Protein AF-G2GA40-F1 (afdb_monomer_lite)

Sequence (53 aa):
MESSLQSTRGGSDIRDWIAHWNEDPKPFTWTKSADEIFERLAGYLNRLPNPKP

Foldseek 3Di:
DDDPPDPPPDDVVVVVVVVVCVVPPDDDDDPDDPVRVVVVVVVVVVPPPDPDD
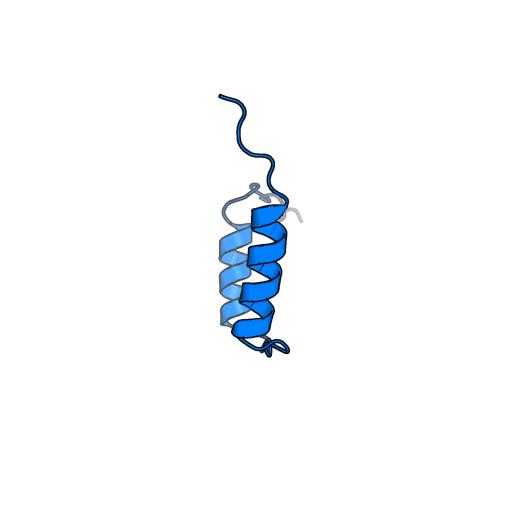
Organism: NCBI:txid700597

Structure (mmCIF, N/CA/C/O backbone):
data_AF-G2GA40-F1
#
_entry.id   AF-G2GA40-F1
#
loop_
_atom_site.group_PDB
_atom_site.id
_atom_site.type_symbol
_a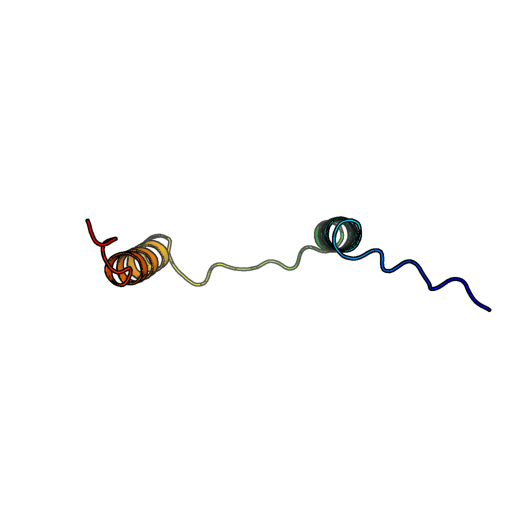tom_site.label_atom_id
_atom_site.label_alt_id
_atom_site.label_comp_id
_atom_site.label_asym_id
_atom_site.label_entity_id
_atom_site.label_seq_id
_atom_site.pdbx_PDB_ins_code
_atom_site.Cartn_x
_atom_site.Cartn_y
_atom_site.Cartn_z
_atom_site.occupancy
_atom_site.B_iso_or_equiv
_atom_site.auth_seq_id
_atom_site.auth_comp_id
_atom_site.auth_asym_id
_atom_site.auth_atom_id
_atom_site.pdbx_PDB_model_num
ATOM 1 N N . MET A 1 1 ? 35.042 -1.293 -23.145 1.00 47.66 1 MET A N 1
ATOM 2 C CA . MET A 1 1 ? 34.636 -0.286 -22.142 1.00 47.66 1 MET A CA 1
ATOM 3 C C . MET A 1 1 ? 33.667 0.646 -22.830 1.00 47.66 1 MET A C 1
ATOM 5 O O . MET A 1 1 ? 33.885 0.890 -24.005 1.00 47.66 1 MET A O 1
ATOM 9 N N . GLU A 1 2 ? 32.641 1.110 -22.119 1.00 42.28 2 GLU A N 1
ATOM 10 C CA . GLU A 1 2 ? 31.558 1.981 -22.614 1.00 42.28 2 GLU A CA 1
ATOM 11 C C . GLU A 1 2 ? 30.390 1.228 -23.278 1.00 42.28 2 GLU A C 1
ATOM 13 O O . GLU A 1 2 ? 30.136 1.320 -24.473 1.00 42.28 2 GLU A O 1
ATOM 18 N N . SER A 1 3 ? 29.623 0.491 -22.475 1.00 40.72 3 SER A N 1
ATOM 19 C CA . SER A 1 3 ? 28.199 0.311 -22.778 1.00 40.72 3 SER A CA 1
ATOM 20 C C . SER A 1 3 ? 27.408 0.442 -21.482 1.00 40.72 3 SER A C 1
ATOM 22 O O . SER A 1 3 ? 26.978 -0.528 -20.874 1.00 40.72 3 SER A O 1
ATOM 24 N N . SER A 1 4 ? 27.348 1.676 -20.984 1.00 48.00 4 SER A N 1
ATOM 25 C CA . SER A 1 4 ? 26.484 2.060 -19.868 1.00 48.00 4 SER A CA 1
ATOM 26 C C . SER A 1 4 ? 26.130 3.536 -20.001 1.00 48.00 4 SER A C 1
ATOM 28 O O . SER A 1 4 ? 26.560 4.368 -19.215 1.00 48.00 4 SER A O 1
ATOM 30 N N . LEU A 1 5 ? 25.399 3.885 -21.060 1.00 55.25 5 LEU A N 1
ATOM 31 C CA . LEU A 1 5 ? 24.773 5.200 -21.195 1.00 55.25 5 LEU A CA 1
ATOM 32 C C . LEU A 1 5 ? 23.459 5.074 -21.968 1.00 55.25 5 LEU A C 1
ATOM 34 O O . LEU A 1 5 ? 23.350 5.494 -23.113 1.00 55.25 5 LEU A O 1
ATOM 38 N N . GLN A 1 6 ? 22.436 4.526 -21.315 1.00 47.22 6 GLN A N 1
ATOM 39 C CA . GLN A 1 6 ? 21.053 4.904 -21.612 1.00 47.22 6 GLN A CA 1
ATOM 40 C C . GLN A 1 6 ? 20.170 4.725 -20.372 1.00 47.22 6 GLN A C 1
ATOM 42 O O . GLN A 1 6 ? 19.251 3.918 -20.326 1.00 47.22 6 GLN A O 1
ATOM 47 N N . SER A 1 7 ? 20.437 5.546 -19.352 1.00 47.41 7 SER A N 1
ATOM 48 C CA . SER A 1 7 ? 19.395 5.945 -18.401 1.00 47.41 7 SER A CA 1
ATOM 49 C C . SER A 1 7 ? 18.526 7.004 -19.088 1.00 47.41 7 SER A C 1
ATOM 51 O O . SER A 1 7 ? 18.715 8.215 -18.939 1.00 47.41 7 SER A O 1
ATOM 53 N N . THR A 1 8 ? 17.609 6.538 -19.936 1.00 48.94 8 THR A N 1
ATOM 54 C CA . THR A 1 8 ? 16.563 7.372 -20.533 1.00 48.94 8 THR A CA 1
ATOM 55 C C . THR A 1 8 ? 15.427 7.450 -19.521 1.00 48.94 8 THR A C 1
ATOM 57 O O . THR A 1 8 ? 14.539 6.602 -19.473 1.00 48.94 8 THR A O 1
ATOM 60 N N . ARG A 1 9 ? 15.542 8.465 -18.663 1.00 54.44 9 ARG A N 1
ATOM 61 C CA . ARG A 1 9 ? 14.633 8.849 -17.578 1.00 54.44 9 ARG A CA 1
ATOM 62 C C . ARG A 1 9 ? 13.159 8.515 -17.872 1.00 54.44 9 ARG A C 1
ATOM 64 O O . ARG A 1 9 ? 12.530 9.166 -18.703 1.00 54.44 9 ARG A O 1
ATOM 71 N N . GLY A 1 10 ? 12.609 7.550 -17.128 1.00 53.38 10 GLY A N 1
ATOM 72 C CA . GLY A 1 10 ? 11.186 7.499 -16.763 1.00 53.38 10 GLY A CA 1
ATOM 73 C C . GLY A 1 10 ? 10.332 6.355 -17.326 1.00 53.38 10 GLY A C 1
ATOM 74 O O . GLY A 1 10 ? 9.300 6.054 -16.735 1.00 53.38 10 GLY A O 1
ATOM 75 N N . GLY A 1 11 ? 10.724 5.705 -18.429 1.00 54.03 11 GLY A N 1
ATOM 76 C CA . GLY A 1 11 ? 9.888 4.683 -19.093 1.00 54.03 11 GLY A CA 1
ATOM 77 C C . GLY A 1 11 ? 10.422 3.247 -19.038 1.00 54.03 11 GLY A C 1
ATOM 78 O O . GLY A 1 11 ? 9.628 2.310 -18.941 1.00 54.03 11 GLY A O 1
ATOM 79 N N . SER A 1 12 ? 11.747 3.074 -19.097 1.00 61.28 12 SER A N 1
ATOM 80 C CA . SER A 1 12 ? 12.386 1.753 -18.966 1.00 61.28 12 SER A CA 1
ATOM 81 C C . SER A 1 12 ? 12.455 1.337 -17.502 1.00 61.28 12 SER A C 1
ATOM 83 O O . SER A 1 12 ? 12.019 0.244 -17.165 1.00 61.28 12 SER A O 1
ATOM 85 N N . ASP A 1 13 ? 12.831 2.271 -16.620 1.00 75.12 13 ASP A N 1
ATOM 86 C CA . ASP A 1 13 ? 13.030 2.011 -15.189 1.00 75.12 13 ASP A CA 1
ATOM 87 C C . ASP A 1 13 ? 11.808 1.355 -14.522 1.00 75.12 13 ASP A C 1
ATOM 89 O O . ASP A 1 13 ? 11.956 0.449 -13.708 1.00 75.12 13 ASP A O 1
ATOM 93 N N . ILE A 1 14 ? 10.584 1.766 -14.889 1.00 81.69 14 ILE A N 1
ATOM 94 C CA . ILE A 1 14 ? 9.358 1.176 -14.331 1.00 81.69 14 ILE A CA 1
ATOM 95 C C . ILE A 1 14 ? 9.077 -0.224 -14.882 1.00 81.69 14 ILE A C 1
ATOM 97 O O . ILE A 1 14 ? 8.598 -1.080 -14.145 1.00 81.69 14 ILE A O 1
ATOM 101 N N . ARG A 1 15 ? 9.362 -0.483 -16.164 1.00 87.06 15 ARG A N 1
ATOM 102 C CA . ARG A 1 15 ? 9.154 -1.806 -16.774 1.00 87.06 15 ARG A CA 1
ATOM 103 C C . ARG A 1 15 ? 10.179 -2.803 -16.256 1.00 87.06 15 ARG A C 1
ATOM 105 O O . ARG A 1 15 ? 9.803 -3.926 -15.938 1.00 87.06 15 ARG A O 1
ATOM 112 N N . ASP A 1 16 ? 11.420 -2.358 -16.108 1.00 86.56 16 ASP A N 1
ATOM 113 C CA . ASP A 1 16 ? 12.513 -3.131 -15.525 1.00 86.56 16 ASP A CA 1
ATOM 114 C C . ASP A 1 16 ? 12.222 -3.432 -14.046 1.00 86.56 16 ASP A C 1
ATOM 116 O O . ASP A 1 16 ? 12.368 -4.569 -13.598 1.00 86.56 16 ASP A O 1
ATOM 120 N N . TRP A 1 17 ? 11.687 -2.454 -13.306 1.00 86.69 17 TRP A N 1
ATOM 121 C CA . TRP A 1 17 ? 11.214 -2.657 -11.935 1.00 86.69 17 TRP A CA 1
ATOM 122 C C . TRP A 1 17 ? 10.046 -3.652 -11.850 1.00 86.69 17 TRP A C 1
ATOM 124 O O . TRP A 1 17 ? 10.064 -4.532 -10.992 1.00 86.69 17 TRP A O 1
ATOM 134 N N . ILE A 1 18 ? 9.056 -3.565 -12.750 1.00 88.00 18 ILE A N 1
ATOM 135 C CA . ILE A 1 18 ? 7.934 -4.520 -12.811 1.00 88.00 18 ILE A CA 1
ATOM 136 C C . ILE A 1 18 ? 8.437 -5.936 -13.111 1.00 88.00 18 ILE A C 1
ATOM 138 O O . ILE A 1 18 ? 8.000 -6.879 -12.457 1.00 88.00 18 ILE A O 1
ATOM 142 N N . ALA A 1 19 ? 9.332 -6.099 -14.089 1.00 90.88 19 ALA A N 1
ATOM 143 C CA . ALA A 1 19 ? 9.877 -7.403 -14.458 1.00 90.88 19 ALA A CA 1
ATOM 144 C C . ALA A 1 19 ? 10.616 -8.046 -13.277 1.00 90.88 19 ALA A C 1
ATOM 146 O O . ALA A 1 19 ? 10.284 -9.163 -12.887 1.00 90.88 19 ALA A O 1
ATOM 147 N N . HIS A 1 20 ? 11.513 -7.292 -12.637 1.00 88.56 20 HIS A N 1
ATOM 148 C CA . HIS A 1 20 ? 12.236 -7.738 -11.447 1.00 88.56 20 HIS A CA 1
ATOM 149 C C . HIS A 1 20 ? 11.294 -8.121 -10.296 1.00 88.56 20 HIS A C 1
ATOM 151 O O . HIS A 1 20 ? 11.505 -9.120 -9.614 1.00 88.56 20 HIS A O 1
ATOM 157 N N . TRP A 1 21 ? 10.227 -7.345 -10.088 1.00 88.00 21 TRP A N 1
ATOM 158 C CA . TRP A 1 21 ? 9.267 -7.609 -9.021 1.00 88.00 21 TRP A CA 1
ATOM 159 C C . TRP A 1 21 ? 8.360 -8.815 -9.283 1.00 88.00 21 TRP A C 1
ATOM 161 O O . TRP A 1 21 ? 7.965 -9.502 -8.345 1.00 88.00 21 TRP A O 1
ATOM 171 N N . ASN A 1 22 ? 8.043 -9.091 -10.547 1.00 90.88 22 ASN A N 1
ATOM 172 C CA . ASN A 1 22 ? 7.277 -10.275 -10.931 1.00 90.88 22 ASN A CA 1
ATOM 173 C C . ASN A 1 22 ? 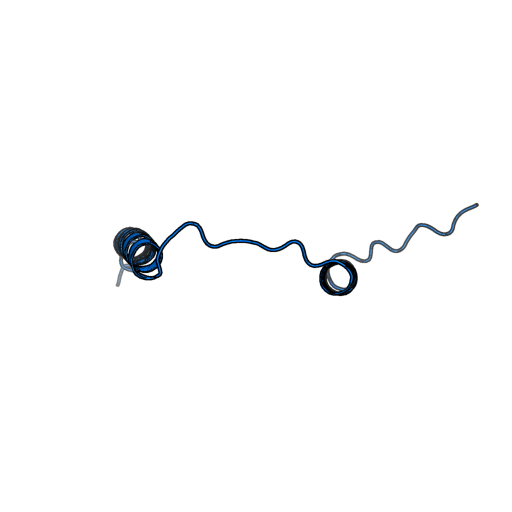8.098 -11.570 -10.819 1.00 90.88 22 ASN A C 1
ATOM 175 O O . ASN A 1 22 ? 7.513 -12.628 -10.598 1.00 90.88 22 ASN A O 1
ATOM 179 N N . GLU A 1 23 ? 9.422 -11.499 -10.989 1.00 93.81 23 GLU A N 1
ATOM 180 C CA . GLU A 1 23 ? 10.325 -12.650 -10.842 1.00 93.81 23 GLU A CA 1
ATOM 181 C C . GLU A 1 23 ? 10.472 -13.096 -9.379 1.00 93.81 23 GLU A C 1
ATOM 183 O O . GLU A 1 23 ? 10.455 -14.296 -9.108 1.00 93.81 23 GLU A O 1
ATOM 188 N N . ASP A 1 24 ? 10.577 -12.149 -8.441 1.00 87.81 24 ASP A N 1
ATOM 189 C CA . ASP A 1 24 ? 10.678 -12.421 -7.000 1.00 87.81 24 ASP A CA 1
ATOM 190 C C . ASP A 1 24 ? 9.798 -11.447 -6.193 1.00 87.81 24 ASP A C 1
ATOM 192 O O . ASP A 1 24 ? 10.285 -10.444 -5.648 1.00 87.81 24 ASP A O 1
ATOM 196 N N . PRO A 1 25 ? 8.476 -11.699 -6.122 1.00 87.81 25 PRO A N 1
ATOM 197 C CA . PRO A 1 25 ? 7.581 -10.837 -5.372 1.00 87.81 25 PRO A CA 1
ATOM 198 C C . PRO A 1 25 ? 7.814 -11.046 -3.876 1.00 87.81 25 PRO A C 1
ATOM 200 O O . PRO A 1 25 ? 7.541 -12.120 -3.338 1.00 87.81 25 PRO A O 1
ATOM 203 N N . LYS A 1 26 ? 8.240 -10.007 -3.151 1.00 84.44 26 LYS A N 1
ATOM 204 C CA . LYS A 1 26 ? 8.286 -10.075 -1.681 1.00 84.44 26 LYS A CA 1
ATOM 205 C C . LYS A 1 26 ? 6.870 -9.888 -1.136 1.00 84.44 26 LYS A C 1
ATOM 207 O O . LYS A 1 26 ? 6.271 -8.830 -1.355 1.00 84.44 26 LYS A O 1
ATOM 212 N N . PRO A 1 27 ? 6.331 -10.875 -0.401 1.00 82.06 27 PRO A N 1
ATOM 213 C CA . PRO A 1 27 ? 4.997 -10.774 0.161 1.00 82.06 27 PRO A CA 1
ATOM 214 C C . PRO A 1 27 ? 4.920 -9.583 1.112 1.00 82.06 27 PRO A C 1
ATOM 216 O O . PRO A 1 27 ? 5.701 -9.475 2.058 1.00 82.06 27 PRO A O 1
ATOM 219 N N . PHE A 1 28 ? 3.956 -8.700 0.879 1.00 79.44 28 PHE A N 1
ATOM 220 C CA . PHE A 1 28 ? 3.568 -7.704 1.863 1.00 79.44 28 PHE A CA 1
ATOM 221 C C . PHE A 1 28 ? 2.296 -8.178 2.556 1.00 79.44 28 PHE A C 1
ATOM 223 O O . PHE A 1 28 ? 1.246 -8.322 1.927 1.00 79.44 28 PHE A O 1
ATOM 230 N N . THR A 1 29 ? 2.387 -8.407 3.861 1.00 80.25 29 THR A N 1
ATOM 231 C CA . THR A 1 29 ? 1.216 -8.693 4.685 1.00 80.25 29 THR A CA 1
ATOM 232 C C . THR A 1 29 ? 0.627 -7.377 5.159 1.00 80.25 29 THR A C 1
ATOM 234 O O . THR A 1 29 ? 1.267 -6.633 5.903 1.00 80.25 29 THR A O 1
ATOM 237 N N . TRP A 1 30 ? -0.615 -7.105 4.767 1.00 75.56 30 TRP A N 1
ATOM 238 C CA . TRP A 1 30 ? -1.386 -6.018 5.354 1.00 75.56 30 TRP A CA 1
ATOM 239 C C . TRP A 1 30 ? -1.553 -6.276 6.851 1.00 75.56 30 TRP A C 1
ATOM 241 O O . TRP A 1 30 ? -2.240 -7.202 7.268 1.00 75.56 30 TRP A O 1
ATOM 251 N N . THR A 1 31 ? -0.896 -5.456 7.669 1.00 80.88 31 THR A N 1
ATOM 252 C CA . THR A 1 31 ? -0.984 -5.522 9.137 1.00 80.88 31 THR A CA 1
ATOM 253 C C . THR A 1 31 ? -2.216 -4.808 9.686 1.00 80.88 31 THR A C 1
ATOM 255 O O . THR A 1 31 ? -2.442 -4.813 10.894 1.00 80.88 31 THR A O 1
ATOM 258 N N . LYS A 1 32 ? -2.982 -4.160 8.805 1.00 84.00 32 LYS A N 1
ATOM 259 C CA . LYS A 1 32 ? -4.150 -3.348 9.123 1.00 84.00 32 LYS A CA 1
ATOM 260 C C . LYS A 1 32 ? -5.393 -3.959 8.510 1.00 84.00 32 LYS A C 1
ATOM 262 O O . LYS A 1 32 ? -5.348 -4.404 7.363 1.00 84.00 32 LYS A O 1
ATOM 267 N N . SER A 1 33 ? -6.483 -3.978 9.273 1.00 86.94 33 SER A N 1
ATOM 268 C CA . SER A 1 33 ? -7.777 -4.392 8.734 1.00 86.94 33 SER A CA 1
ATOM 269 C C . SER A 1 33 ? -8.251 -3.403 7.663 1.00 86.94 33 SER A C 1
ATOM 271 O O . SER A 1 33 ? -7.798 -2.255 7.606 1.00 86.94 33 SER A O 1
ATOM 273 N N . ALA A 1 34 ? -9.184 -3.844 6.815 1.00 85.19 34 ALA A N 1
ATOM 274 C CA . ALA A 1 34 ? -9.842 -2.957 5.858 1.00 85.19 34 ALA A CA 1
ATOM 275 C C . ALA A 1 34 ? -10.460 -1.734 6.564 1.00 85.19 34 ALA A C 1
ATOM 277 O O . ALA A 1 34 ? -10.304 -0.609 6.093 1.00 85.19 34 ALA A O 1
ATOM 278 N N . ASP A 1 35 ? -11.056 -1.939 7.741 1.00 84.44 35 ASP A N 1
ATOM 279 C CA . ASP A 1 35 ? -11.655 -0.872 8.546 1.00 84.44 35 ASP A CA 1
ATOM 280 C C . ASP A 1 35 ? -10.612 0.151 9.025 1.00 84.44 35 ASP A C 1
ATOM 282 O O . ASP A 1 35 ? -10.799 1.355 8.852 1.00 84.44 35 ASP A O 1
ATOM 286 N N . GLU A 1 36 ? -9.454 -0.300 9.524 1.00 87.81 36 GLU A N 1
ATOM 287 C CA . GLU A 1 36 ? -8.361 0.589 9.953 1.00 87.81 36 GLU A CA 1
ATOM 288 C C . GLU A 1 36 ? -7.756 1.405 8.795 1.00 87.81 36 GLU A C 1
ATOM 290 O O . GLU A 1 36 ? -7.159 2.468 9.016 1.00 87.81 36 GLU A O 1
ATOM 295 N N . ILE A 1 37 ? -7.842 0.895 7.564 1.00 88.12 37 ILE A N 1
ATOM 296 C CA . ILE A 1 37 ? -7.429 1.618 6.357 1.00 88.12 37 ILE A CA 1
ATOM 297 C C . ILE A 1 37 ? -8.469 2.692 6.023 1.00 88.12 37 ILE A C 1
ATOM 299 O O . ILE A 1 37 ? -8.094 3.846 5.794 1.00 88.12 37 ILE A O 1
ATOM 303 N N . PHE A 1 38 ? -9.760 2.357 6.045 1.00 88.19 38 PHE A N 1
ATOM 304 C CA . PHE A 1 38 ? -10.828 3.314 5.750 1.00 88.19 38 PHE A CA 1
ATOM 305 C C . PHE A 1 38 ? -10.923 4.440 6.780 1.00 88.19 38 PHE A C 1
ATOM 307 O O . PHE A 1 38 ? -11.085 5.596 6.389 1.00 88.19 38 PHE A O 1
ATOM 314 N N . GLU A 1 39 ? -10.728 4.157 8.068 1.00 89.31 39 GLU A N 1
ATOM 315 C CA . GLU A 1 39 ? -10.683 5.190 9.112 1.00 89.31 39 GLU A CA 1
ATOM 316 C C . GLU A 1 39 ? -9.543 6.191 8.887 1.00 89.31 39 GLU A C 1
ATOM 318 O O . GLU A 1 39 ? -9.739 7.407 8.982 1.00 89.31 39 GLU A O 1
ATO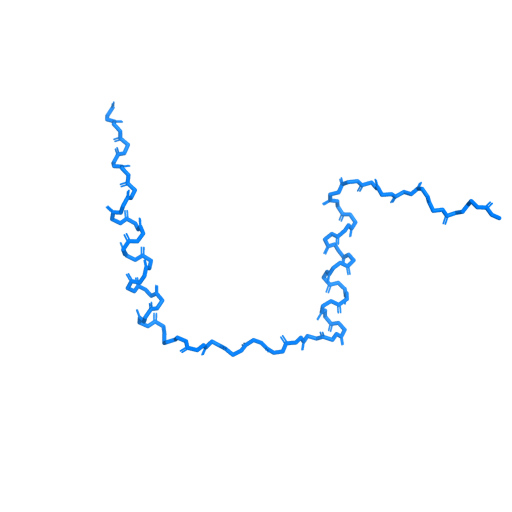M 323 N N . ARG A 1 40 ? -8.347 5.705 8.523 1.00 86.94 40 ARG A N 1
ATOM 324 C CA . ARG A 1 40 ? -7.217 6.582 8.184 1.00 86.94 40 ARG A CA 1
ATOM 325 C C . ARG A 1 40 ? -7.526 7.439 6.964 1.00 86.94 40 ARG A C 1
ATOM 327 O O . ARG A 1 40 ? -7.251 8.638 6.987 1.00 86.94 40 ARG A O 1
ATOM 334 N N . LEU A 1 41 ? -8.103 6.845 5.919 1.00 88.50 41 LEU A N 1
ATOM 335 C CA . LEU A 1 41 ? -8.492 7.565 4.706 1.00 88.50 41 LEU A CA 1
ATOM 336 C C . LEU A 1 41 ? -9.528 8.649 5.007 1.00 88.5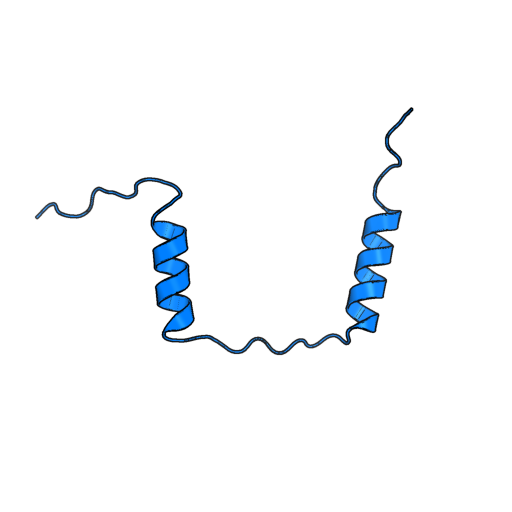0 41 LEU A C 1
ATOM 338 O O . LEU A 1 41 ? -9.342 9.787 4.584 1.00 88.50 41 LEU A O 1
ATOM 342 N N . ALA A 1 42 ? -10.558 8.345 5.796 1.00 86.44 42 ALA A N 1
ATOM 343 C CA . ALA A 1 42 ? -11.550 9.327 6.228 1.00 86.44 42 ALA A CA 1
ATOM 344 C C . ALA A 1 42 ? -10.902 10.495 6.994 1.00 86.44 42 ALA A C 1
ATOM 346 O O . ALA A 1 42 ? -11.214 11.658 6.736 1.00 86.44 42 ALA A O 1
ATOM 347 N N . GLY A 1 43 ? -9.935 10.210 7.873 1.00 86.12 43 GLY A N 1
ATOM 348 C CA . GLY A 1 43 ? -9.152 11.239 8.564 1.00 86.12 43 GLY A CA 1
ATOM 349 C C . GLY A 1 43 ? -8.346 12.142 7.619 1.00 86.12 43 GLY A C 1
ATOM 350 O O . GLY A 1 43 ? -8.276 13.353 7.838 1.00 86.12 43 GLY A O 1
ATOM 351 N N . TYR A 1 44 ? -7.768 11.583 6.552 1.00 83.75 44 TYR A N 1
ATOM 352 C CA . TYR A 1 44 ? -7.085 12.363 5.514 1.00 83.75 44 TYR A CA 1
ATOM 353 C C . TYR A 1 44 ? -8.055 13.210 4.690 1.00 83.75 44 TYR A C 1
ATOM 355 O O . TYR A 1 44 ? -7.782 14.388 4.469 1.00 83.75 44 TYR A O 1
ATOM 363 N N . LEU A 1 45 ? -9.186 12.641 4.271 1.00 83.62 45 LEU A N 1
ATOM 364 C CA . LEU A 1 45 ? -10.196 13.345 3.479 1.00 83.62 45 LEU A CA 1
ATOM 365 C C . LEU A 1 45 ? -10.791 14.531 4.247 1.00 83.62 45 LEU A C 1
ATOM 367 O O . LEU A 1 45 ? -10.930 15.608 3.679 1.00 83.62 45 LEU A O 1
ATOM 371 N N . ASN A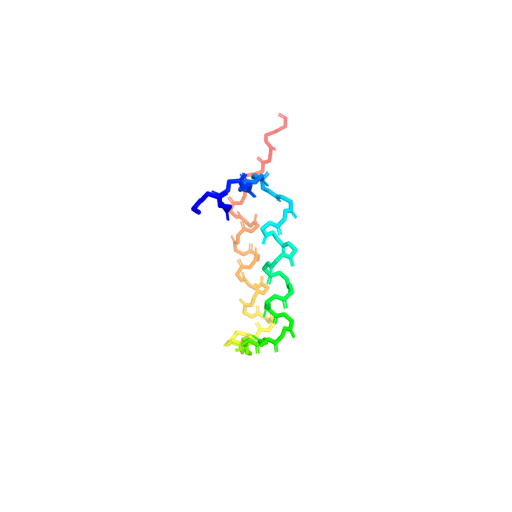 1 46 ? -11.027 14.382 5.552 1.00 80.50 46 ASN A N 1
ATOM 372 C CA . ASN A 1 46 ? -11.492 15.471 6.418 1.00 80.50 46 ASN A CA 1
ATOM 373 C C . ASN A 1 46 ? -10.462 16.597 6.613 1.00 80.50 46 ASN A C 1
ATOM 375 O O . ASN A 1 46 ? -10.823 17.700 7.016 1.00 80.50 46 ASN A O 1
ATOM 379 N N . ARG A 1 47 ? -9.173 16.330 6.371 1.00 78.25 47 ARG A N 1
ATOM 380 C CA . ARG A 1 47 ? -8.104 17.339 6.441 1.00 78.25 47 ARG A CA 1
ATOM 381 C C . ARG A 1 47 ? -7.935 18.125 5.152 1.00 78.25 47 ARG A C 1
ATOM 383 O O . ARG A 1 47 ? -7.249 19.149 5.177 1.00 78.25 47 ARG A O 1
ATOM 390 N N . LEU A 1 48 ? -8.490 17.651 4.040 1.00 78.38 48 LEU A N 1
ATOM 391 C CA . LEU A 1 48 ? -8.407 18.391 2.794 1.00 78.38 48 LEU A CA 1
ATOM 392 C C . LEU A 1 48 ? -9.237 19.671 2.952 1.00 78.38 48 LEU A C 1
ATOM 394 O O . LEU A 1 48 ? -10.412 19.591 3.313 1.00 78.38 48 LEU A O 1
ATOM 398 N N . PRO A 1 49 ? -8.642 20.860 2.741 1.00 73.19 49 PRO A N 1
ATOM 399 C CA . PRO A 1 49 ? -9.407 22.090 2.787 1.00 73.19 49 PRO A CA 1
ATOM 400 C C . PRO A 1 49 ? -10.477 22.016 1.702 1.00 73.19 49 PRO A C 1
ATOM 402 O O . PRO A 1 49 ? -10.176 21.660 0.560 1.00 73.19 49 PRO A O 1
ATOM 405 N N . ASN A 1 50 ? -11.716 22.367 2.052 1.00 69.31 50 ASN A N 1
ATOM 406 C CA . ASN A 1 50 ? -12.745 22.562 1.041 1.00 69.31 50 ASN A CA 1
ATOM 407 C C . ASN A 1 50 ? -12.185 23.535 -0.004 1.00 69.31 50 ASN A C 1
ATOM 409 O O . ASN A 1 50 ? -11.681 24.598 0.392 1.00 69.31 50 ASN A O 1
ATOM 413 N N . PRO A 1 51 ? -12.220 23.191 -1.307 1.00 66.75 51 PRO A N 1
ATOM 414 C CA . PRO A 1 51 ? -11.858 24.154 -2.328 1.00 66.75 51 PRO A CA 1
ATOM 415 C C . PRO A 1 51 ? -12.717 25.396 -2.088 1.00 66.75 51 PRO A C 1
ATOM 417 O O . PRO A 1 51 ? -13.934 25.296 -1.912 1.00 66.75 51 PRO A O 1
ATOM 420 N N . LYS A 1 52 ? -12.057 26.554 -1.967 1.00 57.62 52 LYS A N 1
ATOM 421 C CA . LYS A 1 52 ? -12.762 27.834 -1.876 1.00 57.62 52 LYS A CA 1
ATOM 422 C C . LYS A 1 52 ? -13.715 27.936 -3.079 1.00 57.62 52 LYS A C 1
ATOM 424 O O . LYS A 1 52 ? -13.323 27.474 -4.153 1.00 57.62 52 LYS A O 1
ATOM 429 N N . PRO A 1 53 ? -14.923 28.498 -2.893 1.00 65.94 53 PRO A N 1
ATOM 430 C CA . PRO A 1 53 ? -15.804 28.794 -4.015 1.00 65.94 53 PRO A CA 1
ATOM 431 C C . PRO A 1 53 ? -15.111 29.692 -5.045 1.00 65.94 53 PRO A C 1
ATOM 433 O O . PRO A 1 53 ? -14.220 30.482 -4.641 1.00 65.94 53 PRO A O 1
#

Radius of gyration: 20.12 Å; chains: 1; bounding box: 50×41×33 Å

Secondary structure (DSSP, 8-state):
--------TTTHHHHHHHHHHHHSPPPPP--S-HHHHHHHHHHHHHHSPPPP-

pLDDT: mean 75.39, std 15.43, range [40.72, 93.81]